Protein AF-A0A926VH56-F1 (afdb_monomer_lite)

Sequence (129 aa):
MSFDEQNLEAFIELLKDKRSRLFTPQDIASLTKLINSVPDDIEKLSVAIASWYEKRPKILDAQLDILNNKLSNNTSFNRVSDSNVTDVNSSEYQLNKQVLQKAIEQISVSLTSRTSTPRIKDGKFNSKF

pLDDT: mean 77.78, std 19.67, range [40.56, 97.81]

Radius of gyration: 20.98 Å; chains: 1; bounding box: 56×56×61 Å

Secondary structure (DSSP, 8-state):
--HHHHHHHHHHHHHHSGGGGG--HHHHHHHHHHHHHS-S-HHHHHHHHHHHHTT-HHHHHHHHHHHHHHHHHHT---SS----------------HHHHHHHHHHHHHHHHHHH--------------

Foldseek 3Di:
DDPLVLLLVLLLVCLPDVVLVLDDPVNLVVLLVQLVPFPFDSNRNSVSVCVSCVVPVSSVVSSVVSSVVVVVVVPPPDPDDDDDDDPPPPDPPPDTSVSVVVSSVVSVVVVVVVVPDDDPPDDDPDDDD

Organism: NCBI:txid2949571

Structure (mmCIF, N/CA/C/O backbone):
data_AF-A0A926VH56-F1
#
_entry.id   AF-A0A926VH56-F1
#
loop_
_atom_site.group_PDB
_atom_site.id
_atom_site.type_symbol
_atom_site.label_atom_id
_atom_site.label_alt_id
_atom_site.label_comp_id
_atom_site.label_asym_id
_atom_site.label_entity_id
_atom_site.label_seq_id
_atom_site.pdbx_PDB_ins_code
_atom_site.Cartn_x
_atom_site.Cartn_y
_atom_site.Cartn_z
_atom_site.occupancy
_atom_site.B_iso_or_equiv
_atom_site.auth_seq_id
_atom_site.auth_comp_id
_atom_site.auth_asym_id
_atom_site.auth_atom_id
_atom_site.pdbx_PDB_model_num
ATOM 1 N N . MET A 1 1 ? -2.694 -7.565 17.620 1.00 75.12 1 MET A N 1
ATOM 2 C CA . MET A 1 1 ? -3.225 -6.826 16.460 1.00 75.12 1 MET A CA 1
ATOM 3 C C . MET A 1 1 ? -4.053 -7.760 15.600 1.00 75.12 1 MET A C 1
ATOM 5 O O . MET A 1 1 ? -3.640 -8.906 15.415 1.00 75.12 1 MET A O 1
ATOM 9 N N . SER A 1 2 ? -5.191 -7.289 15.095 1.00 88.31 2 SER A N 1
ATOM 10 C CA . SER A 1 2 ? -5.989 -7.986 14.079 1.00 88.31 2 SER A CA 1
ATOM 11 C C . SER A 1 2 ? -5.218 -8.103 12.757 1.00 88.31 2 SER A C 1
ATOM 13 O O . SER A 1 2 ? -4.179 -7.465 12.573 1.00 88.31 2 SER A O 1
ATOM 15 N N . PHE A 1 3 ? -5.712 -8.924 11.825 1.00 89.69 3 PHE A N 1
ATOM 16 C CA . PHE A 1 3 ? -5.126 -8.997 10.483 1.00 89.69 3 PHE A CA 1
ATOM 17 C C . PHE A 1 3 ? -5.189 -7.640 9.767 1.00 89.69 3 PHE A C 1
ATOM 19 O O . PHE A 1 3 ? -4.217 -7.242 9.131 1.00 89.69 3 PHE A O 1
ATOM 26 N N . ASP A 1 4 ? -6.288 -6.899 9.929 1.00 93.75 4 ASP A N 1
ATOM 27 C CA . ASP A 1 4 ? -6.458 -5.587 9.304 1.00 93.75 4 ASP A CA 1
ATOM 28 C C . ASP A 1 4 ? -5.447 -4.562 9.811 1.00 93.75 4 ASP A C 1
ATOM 30 O O . ASP A 1 4 ? -4.830 -3.848 9.021 1.00 93.75 4 ASP A O 1
ATOM 34 N N . GLU A 1 5 ? -5.201 -4.540 11.120 1.00 91.56 5 GLU A N 1
ATOM 35 C CA . GLU A 1 5 ? -4.161 -3.696 11.711 1.00 91.56 5 GLU A CA 1
ATOM 36 C C . GLU A 1 5 ? -2.769 -4.075 11.189 1.00 91.56 5 GLU A C 1
ATOM 38 O O . GLU A 1 5 ? -2.007 -3.198 10.784 1.00 91.56 5 GLU A O 1
ATOM 43 N N . GLN A 1 6 ? -2.448 -5.374 11.137 1.00 92.00 6 GLN A N 1
ATOM 44 C CA . GLN A 1 6 ? -1.159 -5.859 10.628 1.00 92.00 6 GLN A CA 1
ATOM 45 C C . GLN A 1 6 ? -0.955 -5.507 9.151 1.00 92.00 6 GLN A C 1
ATOM 47 O O . GLN A 1 6 ? 0.141 -5.104 8.758 1.00 92.00 6 GLN A O 1
ATOM 52 N N . ASN A 1 7 ? -2.007 -5.619 8.336 1.00 94.81 7 ASN A N 1
ATOM 53 C CA . ASN A 1 7 ? -1.976 -5.247 6.928 1.00 94.81 7 ASN A CA 1
ATOM 54 C C . ASN A 1 7 ? -1.684 -3.750 6.752 1.00 94.81 7 ASN A C 1
ATOM 56 O O . ASN A 1 7 ? -0.781 -3.375 5.997 1.00 94.81 7 ASN A O 1
ATOM 60 N N . LEU A 1 8 ? -2.399 -2.890 7.483 1.00 94.88 8 LEU A N 1
ATOM 61 C CA . LEU A 1 8 ? -2.180 -1.444 7.427 1.00 94.88 8 LEU A CA 1
ATOM 62 C C . LEU A 1 8 ? -0.797 -1.048 7.940 1.00 94.88 8 LEU A C 1
ATOM 64 O O . LEU A 1 8 ? -0.135 -0.215 7.320 1.00 94.88 8 LEU A O 1
ATOM 68 N N . GLU A 1 9 ? -0.333 -1.647 9.035 1.00 92.50 9 GLU A N 1
ATOM 69 C CA . GLU A 1 9 ? 0.998 -1.382 9.575 1.00 92.50 9 GLU A CA 1
ATOM 70 C C . GLU A 1 9 ? 2.096 -1.774 8.579 1.00 92.50 9 GLU A C 1
ATOM 72 O O . GLU A 1 9 ? 2.969 -0.957 8.278 1.00 92.50 9 GLU A O 1
ATOM 77 N N . ALA A 1 10 ? 2.020 -2.982 8.013 1.00 93.00 10 ALA A N 1
ATOM 78 C CA . ALA A 1 10 ? 2.958 -3.450 6.996 1.00 93.00 10 ALA A CA 1
ATOM 79 C C . ALA A 1 10 ? 2.949 -2.546 5.756 1.00 93.00 10 ALA A C 1
ATOM 81 O O . ALA A 1 10 ? 4.004 -2.228 5.207 1.00 93.00 10 ALA A O 1
ATOM 82 N N . PHE A 1 11 ? 1.774 -2.056 5.358 1.00 95.06 11 PHE A N 1
ATOM 83 C CA . PHE A 1 11 ? 1.665 -1.145 4.227 1.00 95.06 11 PHE A CA 1
ATOM 84 C C . PHE A 1 11 ? 2.272 0.232 4.535 1.00 95.06 11 PHE A C 1
ATOM 86 O O . PHE A 1 11 ? 2.967 0.809 3.700 1.00 95.06 11 PHE A O 1
ATOM 93 N N . ILE A 1 12 ? 2.084 0.758 5.749 1.00 92.62 12 ILE A N 1
ATOM 94 C CA . ILE A 1 12 ? 2.746 1.993 6.202 1.00 92.62 12 ILE A CA 1
ATOM 95 C C . ILE A 1 12 ? 4.269 1.820 6.236 1.00 92.62 12 ILE A C 1
ATOM 97 O O . ILE A 1 12 ? 5.004 2.741 5.874 1.00 92.62 12 ILE A O 1
ATOM 101 N N . GLU A 1 13 ? 4.758 0.658 6.657 1.00 91.62 13 GLU A N 1
ATOM 102 C CA . GLU A 1 13 ? 6.181 0.323 6.627 1.00 91.62 13 GLU A CA 1
ATOM 103 C C . GLU A 1 13 ? 6.710 0.299 5.187 1.00 91.62 13 GLU A C 1
ATOM 105 O O . GLU A 1 13 ? 7.719 0.941 4.889 1.00 91.62 13 GLU A O 1
ATOM 110 N N . LEU A 1 14 ? 5.972 -0.326 4.264 1.00 92.12 14 LEU A N 1
ATOM 111 C CA . LEU A 1 14 ? 6.296 -0.352 2.837 1.00 92.12 14 LEU A CA 1
ATOM 112 C C . LEU A 1 14 ? 6.397 1.056 2.235 1.00 92.12 14 LEU A C 1
ATOM 114 O O . LEU A 1 14 ? 7.273 1.324 1.406 1.00 92.12 14 LEU A O 1
ATOM 118 N N . LEU A 1 15 ? 5.515 1.957 2.673 1.00 90.25 15 LEU A N 1
ATOM 119 C CA . LEU A 1 15 ? 5.519 3.365 2.295 1.00 90.25 15 LEU A CA 1
ATOM 120 C C . LEU A 1 15 ? 6.772 4.101 2.825 1.00 90.25 15 LEU A C 1
ATOM 122 O O . LEU A 1 15 ? 7.354 4.930 2.125 1.00 90.25 15 LEU A O 1
ATOM 126 N N . LYS A 1 16 ? 7.227 3.794 4.043 1.00 84.38 16 LYS A N 1
ATOM 127 C CA . LYS A 1 16 ? 8.343 4.497 4.705 1.00 84.38 16 LYS A CA 1
ATOM 128 C C . LYS A 1 16 ? 9.733 3.955 4.350 1.00 84.38 16 LYS A C 1
ATOM 130 O O . LYS A 1 16 ? 10.713 4.693 4.443 1.00 84.38 16 LYS A O 1
ATOM 135 N N . ASP A 1 17 ? 9.844 2.689 3.962 1.00 74.94 17 ASP A N 1
ATOM 136 C CA . ASP A 1 17 ? 11.131 2.016 3.766 1.00 74.94 17 ASP A CA 1
ATOM 137 C C . ASP A 1 17 ? 11.801 2.360 2.408 1.00 74.94 17 ASP A C 1
ATOM 139 O O . ASP A 1 17 ? 11.256 3.036 1.526 1.00 74.94 17 ASP A O 1
ATOM 143 N N . LYS A 1 18 ? 13.020 1.854 2.185 1.00 64.75 18 LYS A N 1
ATOM 144 C CA . LYS A 1 18 ? 13.767 1.881 0.911 1.00 64.75 18 LYS A CA 1
ATOM 145 C C . LYS A 1 18 ? 12.948 1.339 -0.268 1.00 64.75 18 LYS A C 1
ATOM 147 O O . LYS A 1 18 ? 13.228 1.677 -1.423 1.00 64.75 18 LYS A O 1
ATOM 152 N N . ARG A 1 19 ? 11.920 0.542 0.030 1.00 74.06 19 ARG A N 1
ATOM 153 C CA . ARG A 1 19 ? 10.909 0.021 -0.896 1.00 74.06 19 ARG A CA 1
ATOM 154 C C . ARG A 1 19 ? 9.951 1.095 -1.432 1.00 74.06 19 ARG A C 1
ATOM 156 O O . ARG A 1 19 ? 9.274 0.841 -2.418 1.00 74.06 19 ARG A O 1
ATOM 163 N N . SER A 1 20 ? 9.993 2.332 -0.928 1.00 72.94 20 SER A N 1
ATOM 164 C CA . SER A 1 20 ? 9.282 3.496 -1.495 1.00 72.94 20 SER A CA 1
ATOM 165 C C . SER A 1 20 ? 9.551 3.737 -2.991 1.00 72.94 20 SER A C 1
ATOM 167 O O . SER A 1 20 ? 8.760 4.376 -3.677 1.00 72.94 20 SER A O 1
ATOM 169 N N . ARG A 1 21 ? 10.659 3.211 -3.537 1.00 83.44 21 ARG A N 1
ATOM 170 C CA . ARG A 1 21 ? 10.964 3.208 -4.984 1.00 83.44 21 ARG A CA 1
ATOM 171 C C . ARG A 1 21 ? 9.998 2.364 -5.825 1.00 83.44 21 ARG A C 1
ATOM 173 O O . ARG A 1 21 ? 9.994 2.521 -7.040 1.00 83.44 21 ARG A O 1
ATOM 180 N N . LEU A 1 22 ? 9.224 1.474 -5.205 1.00 89.50 22 LEU A N 1
ATOM 181 C CA . LEU A 1 22 ? 8.222 0.646 -5.880 1.00 89.50 22 LEU A CA 1
ATOM 182 C C . LEU A 1 22 ? 7.004 1.456 -6.333 1.00 89.50 22 LEU A C 1
ATOM 184 O O . LEU A 1 22 ? 6.303 1.027 -7.244 1.00 89.50 22 LEU A O 1
ATOM 188 N N . PHE A 1 23 ? 6.768 2.617 -5.719 1.00 92.06 23 PHE A N 1
ATOM 189 C CA . PHE A 1 23 ? 5.625 3.462 -6.025 1.00 92.06 23 PHE A CA 1
ATOM 190 C C . PHE A 1 23 ? 5.964 4.453 -7.133 1.00 92.06 23 PHE A C 1
ATOM 192 O O . PHE A 1 23 ? 6.909 5.241 -7.031 1.00 92.06 23 PHE A O 1
ATOM 199 N N . THR A 1 24 ? 5.150 4.452 -8.183 1.00 91.94 24 THR A N 1
ATOM 200 C CA . THR A 1 24 ? 5.176 5.509 -9.195 1.00 91.94 24 THR A CA 1
ATOM 201 C C . THR A 1 24 ? 4.354 6.720 -8.735 1.00 91.94 24 THR A C 1
ATOM 203 O O . THR A 1 24 ? 3.481 6.588 -7.873 1.00 91.94 24 THR A O 1
ATOM 206 N N . PRO A 1 25 ? 4.539 7.908 -9.339 1.00 90.94 25 PRO A N 1
ATOM 207 C CA . PRO A 1 25 ? 3.659 9.048 -9.075 1.00 90.94 25 PRO A CA 1
ATOM 208 C C . PRO A 1 25 ? 2.173 8.742 -9.331 1.00 90.94 25 PRO A C 1
ATOM 210 O O . PRO A 1 25 ? 1.307 9.240 -8.615 1.00 90.94 25 PRO A O 1
ATOM 213 N N . GLN A 1 26 ? 1.868 7.893 -10.321 1.00 93.69 26 GLN A N 1
ATOM 214 C CA . GLN A 1 26 ? 0.500 7.459 -10.607 1.00 93.69 26 GLN A CA 1
ATOM 215 C C . GLN A 1 26 ? -0.056 6.562 -9.497 1.00 93.69 26 GLN A C 1
ATOM 217 O O . GLN A 1 26 ? -1.222 6.710 -9.125 1.00 93.69 26 GLN A O 1
ATOM 222 N N . ASP A 1 27 ? 0.766 5.667 -8.942 1.00 94.81 27 ASP A N 1
ATOM 223 C CA . ASP A 1 27 ? 0.367 4.838 -7.805 1.00 94.81 27 ASP A CA 1
ATOM 224 C C . ASP A 1 27 ? 0.004 5.712 -6.615 1.00 94.81 27 ASP A C 1
ATOM 226 O O . ASP A 1 27 ? -1.110 5.599 -6.105 1.00 94.81 27 ASP A O 1
ATOM 230 N N . ILE A 1 28 ? 0.881 6.651 -6.262 1.00 93.69 28 ILE A N 1
ATOM 231 C CA . ILE A 1 28 ? 0.653 7.611 -5.181 1.00 93.69 28 ILE A CA 1
ATOM 232 C C . ILE A 1 28 ? -0.630 8.414 -5.414 1.00 93.69 28 ILE A C 1
ATOM 234 O O . ILE A 1 28 ? -1.488 8.456 -4.538 1.00 93.69 28 ILE A O 1
ATOM 238 N N . ALA A 1 29 ? -0.83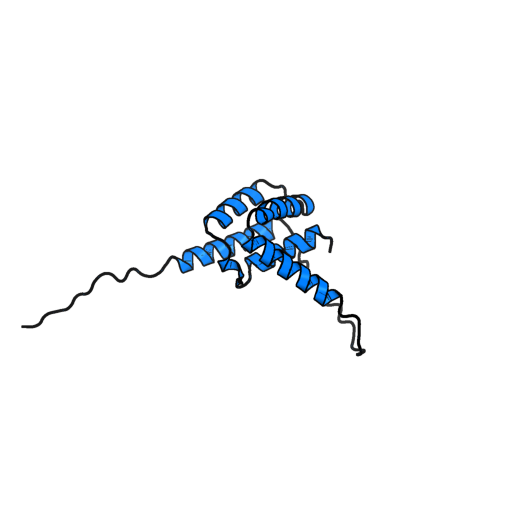4 8.969 -6.612 1.00 94.06 29 ALA A N 1
ATOM 239 C CA . ALA A 1 29 ? -2.054 9.712 -6.927 1.00 94.06 29 ALA A CA 1
ATOM 240 C C . ALA A 1 29 ? -3.323 8.847 -6.813 1.00 94.06 29 ALA A C 1
ATOM 242 O O . ALA A 1 29 ? -4.355 9.312 -6.322 1.00 94.06 29 ALA A O 1
ATOM 243 N N . SER A 1 30 ? -3.267 7.589 -7.261 1.00 96.31 30 SER A N 1
ATOM 244 C CA . SER A 1 30 ? -4.400 6.661 -7.168 1.00 96.31 30 SER A CA 1
ATOM 245 C C . SER A 1 30 ? -4.692 6.240 -5.725 1.00 96.31 30 SER A C 1
ATOM 247 O O . SER A 1 30 ? -5.857 6.161 -5.338 1.00 96.31 30 SER A O 1
ATOM 249 N N . LEU A 1 31 ? -3.647 6.034 -4.922 1.00 95.19 31 LEU A N 1
ATOM 250 C CA . LEU A 1 31 ? -3.741 5.666 -3.517 1.00 95.19 31 LEU A CA 1
ATOM 251 C C . LEU A 1 31 ? -4.307 6.826 -2.689 1.00 95.19 31 LEU A C 1
ATOM 253 O O . LEU A 1 31 ? -5.238 6.618 -1.919 1.00 95.19 31 LEU A O 1
ATOM 257 N N . THR A 1 32 ? -3.851 8.062 -2.916 1.00 94.31 32 THR A N 1
ATOM 258 C CA . THR A 1 32 ? -4.414 9.260 -2.268 1.00 94.31 32 THR A CA 1
ATOM 259 C C . THR A 1 32 ? -5.916 9.381 -2.518 1.00 94.31 32 THR A C 1
ATOM 261 O O . THR A 1 32 ? -6.686 9.613 -1.586 1.00 94.31 32 THR A O 1
ATOM 264 N N . LYS A 1 33 ? -6.361 9.190 -3.769 1.00 95.94 33 LYS A N 1
ATOM 265 C CA . LYS A 1 33 ? -7.793 9.219 -4.110 1.00 95.94 33 LYS A CA 1
ATOM 266 C C . LYS A 1 33 ? -8.572 8.129 -3.378 1.00 95.94 33 LYS A C 1
ATOM 268 O O . LYS A 1 33 ? -9.629 8.422 -2.823 1.00 95.94 33 LYS A O 1
ATOM 273 N N . LEU A 1 34 ? -8.036 6.907 -3.353 1.00 96.69 34 LEU A N 1
ATOM 274 C CA . LEU A 1 34 ? -8.645 5.778 -2.656 1.00 96.69 34 LEU A CA 1
ATOM 275 C C . LEU A 1 34 ? -8.827 6.087 -1.167 1.00 96.69 34 LEU A C 1
ATOM 277 O O . LEU A 1 34 ? -9.958 6.084 -0.687 1.00 96.69 34 LEU A O 1
ATOM 281 N N . ILE A 1 35 ? -7.747 6.427 -0.459 1.00 93.31 35 ILE A N 1
ATOM 282 C CA . ILE A 1 35 ? -7.791 6.681 0.988 1.00 93.31 35 ILE A CA 1
ATOM 283 C C . ILE A 1 35 ? -8.738 7.831 1.314 1.00 93.31 35 ILE A C 1
ATOM 285 O O . ILE A 1 35 ? -9.522 7.727 2.253 1.00 93.31 35 ILE A O 1
ATOM 289 N N . ASN A 1 36 ? -8.749 8.900 0.515 1.00 93.19 36 ASN A N 1
ATOM 290 C CA . ASN A 1 36 ? -9.672 10.012 0.738 1.00 93.19 36 ASN A CA 1
ATOM 291 C C . ASN A 1 36 ? -11.145 9.585 0.653 1.00 93.19 36 ASN A C 1
ATOM 293 O O . ASN A 1 36 ? -11.941 10.091 1.442 1.00 93.19 36 ASN A O 1
ATOM 297 N N . SER A 1 37 ? -11.487 8.632 -0.221 1.00 94.69 37 SER A N 1
ATOM 298 C CA . SER A 1 37 ? -12.860 8.132 -0.397 1.00 94.69 37 SER A CA 1
ATOM 299 C C . SER A 1 37 ? -13.330 7.106 0.644 1.00 94.69 37 SER A C 1
ATOM 301 O O . SER A 1 37 ? -14.532 6.898 0.783 1.00 94.69 37 SER A O 1
ATOM 303 N N . VAL A 1 38 ? -12.414 6.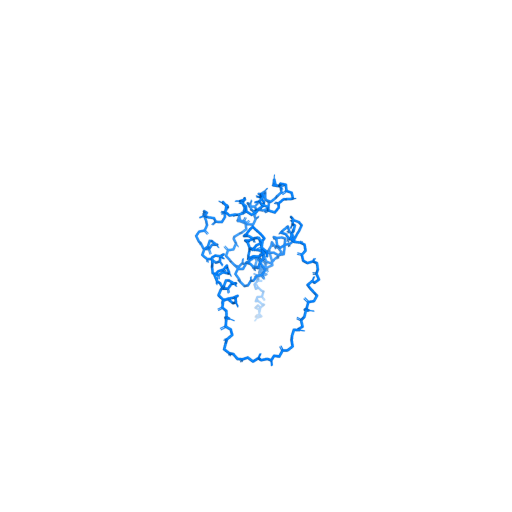473 1.382 1.00 94.31 38 VAL A N 1
ATOM 304 C CA . VAL A 1 38 ? -12.740 5.435 2.376 1.00 94.31 38 VAL A CA 1
ATOM 305 C C . VAL A 1 38 ? -12.921 6.083 3.758 1.00 94.31 38 VAL A C 1
ATOM 307 O O . VAL A 1 38 ? -12.151 6.986 4.099 1.00 94.31 38 VAL A O 1
ATOM 310 N N . PRO A 1 39 ? -13.928 5.695 4.563 1.00 91.88 39 PRO A N 1
ATOM 311 C CA . PRO A 1 39 ? -14.078 6.195 5.933 1.00 91.88 39 PRO A CA 1
ATOM 312 C C . PRO A 1 39 ? -12.868 5.841 6.811 1.00 91.88 39 PRO A C 1
ATOM 314 O O . PRO A 1 39 ? -12.099 4.941 6.489 1.00 91.88 39 PRO A O 1
ATOM 317 N N . ASP A 1 40 ? -12.701 6.562 7.921 1.00 90.44 40 ASP A N 1
ATOM 318 C CA . ASP A 1 40 ? -11.652 6.281 8.908 1.00 90.44 40 ASP A CA 1
ATOM 319 C C . ASP A 1 40 ? -12.035 5.064 9.764 1.00 90.44 40 ASP A C 1
ATOM 321 O O . ASP A 1 40 ? -12.534 5.184 10.878 1.00 90.44 40 ASP A O 1
ATOM 325 N N . ASP A 1 41 ? -11.908 3.890 9.155 1.00 93.81 41 ASP A N 1
ATOM 326 C CA . ASP A 1 41 ? -12.298 2.592 9.692 1.00 93.81 41 ASP A CA 1
ATOM 327 C C . ASP A 1 41 ? -11.244 1.567 9.264 1.00 93.81 41 ASP A C 1
ATOM 329 O O . ASP A 1 41 ? -10.942 1.437 8.075 1.00 93.81 41 ASP A O 1
ATOM 333 N N . ILE A 1 42 ? -10.643 0.884 10.240 1.00 92.44 42 ILE A N 1
ATOM 334 C CA . ILE A 1 42 ? -9.462 0.035 10.033 1.00 92.44 42 ILE A CA 1
ATOM 335 C C . ILE A 1 42 ? -9.755 -1.104 9.052 1.00 92.44 42 ILE A C 1
ATOM 337 O O . ILE A 1 42 ? -8.977 -1.320 8.123 1.00 92.44 42 ILE A O 1
ATOM 341 N N . GLU A 1 43 ? -10.882 -1.796 9.220 1.00 94.81 43 GLU A N 1
ATOM 342 C CA . GLU A 1 43 ? -11.273 -2.917 8.363 1.00 94.81 43 GLU A CA 1
ATOM 343 C C . GLU A 1 43 ? -11.507 -2.429 6.928 1.00 94.81 43 GLU A C 1
ATOM 345 O O . GLU A 1 43 ? -10.930 -2.956 5.972 1.00 94.81 43 GLU A O 1
ATOM 350 N N . LYS A 1 44 ? -12.268 -1.342 6.754 1.00 96.44 44 LYS A N 1
ATOM 351 C CA . LYS A 1 44 ? -12.550 -0.785 5.420 1.00 96.44 44 LYS A CA 1
ATOM 352 C C . LYS A 1 44 ? -11.296 -0.264 4.726 1.00 96.44 44 LYS A C 1
ATOM 354 O O . LYS A 1 44 ? -11.153 -0.446 3.515 1.00 96.44 44 LYS A O 1
ATOM 359 N N . LEU A 1 45 ? -10.389 0.376 5.462 1.00 96.00 45 LEU A N 1
ATOM 360 C CA . LEU A 1 45 ? -9.100 0.829 4.934 1.00 96.00 45 LEU A CA 1
ATOM 361 C C . LEU A 1 45 ? -8.226 -0.358 4.524 1.00 96.00 45 LEU A C 1
ATOM 363 O O . LEU A 1 45 ? -7.673 -0.340 3.423 1.00 96.00 45 LEU A O 1
ATOM 367 N N . SER A 1 46 ? -8.140 -1.387 5.369 1.00 96.81 46 SER A N 1
ATOM 368 C CA . SER A 1 46 ? -7.388 -2.618 5.101 1.00 96.81 46 SER A CA 1
ATOM 369 C C . SER A 1 46 ? -7.876 -3.293 3.820 1.00 96.81 46 SER A C 1
ATOM 371 O O . SER A 1 46 ? -7.086 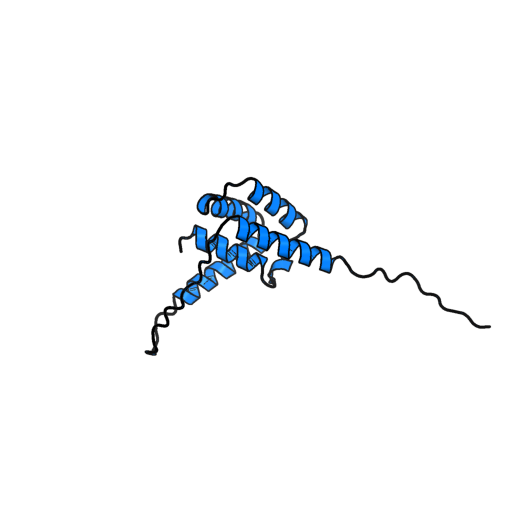-3.508 2.896 1.00 96.81 46 SER A O 1
ATOM 373 N N . VAL A 1 47 ? -9.186 -3.526 3.704 1.00 97.38 47 VAL A N 1
ATOM 374 C CA . VAL A 1 47 ? -9.806 -4.161 2.531 1.00 97.38 47 VAL A CA 1
ATOM 375 C C . VAL A 1 47 ? -9.586 -3.337 1.261 1.00 97.38 47 VAL A C 1
ATOM 377 O O . VAL A 1 47 ? -9.230 -3.885 0.211 1.00 97.38 47 VAL A O 1
ATOM 380 N N . ALA A 1 48 ? -9.765 -2.016 1.338 1.00 97.75 48 ALA A N 1
ATOM 381 C CA . ALA A 1 48 ? -9.571 -1.131 0.195 1.00 97.75 48 ALA A CA 1
ATOM 382 C C . ALA A 1 48 ? -8.113 -1.131 -0.290 1.00 97.75 48 ALA A C 1
ATOM 384 O O . ALA A 1 48 ? -7.863 -1.232 -1.495 1.00 97.75 48 ALA A O 1
ATOM 385 N N . ILE A 1 49 ? -7.150 -1.050 0.633 1.00 97.19 49 ILE A N 1
ATOM 386 C CA . ILE A 1 49 ? -5.716 -1.090 0.320 1.00 97.19 49 ILE A CA 1
ATOM 387 C C . ILE A 1 49 ? -5.321 -2.455 -0.250 1.00 97.19 49 ILE A C 1
ATOM 389 O O . ILE A 1 49 ? -4.621 -2.492 -1.264 1.00 97.19 49 ILE A O 1
ATOM 393 N N . ALA A 1 50 ? -5.812 -3.554 0.328 1.00 97.38 50 ALA A N 1
ATOM 394 C CA . ALA A 1 50 ? -5.551 -4.904 -0.166 1.00 97.38 50 ALA A CA 1
ATOM 395 C C . ALA A 1 50 ? -6.013 -5.082 -1.612 1.00 97.38 50 ALA A C 1
ATOM 397 O O . ALA A 1 50 ? -5.218 -5.422 -2.490 1.00 97.38 50 ALA A O 1
ATOM 398 N N . SER A 1 51 ? -7.261 -4.705 -1.884 1.00 97.81 51 SER A N 1
ATOM 399 C CA . SER A 1 51 ? -7.841 -4.728 -3.233 1.00 97.81 51 SER A CA 1
ATOM 400 C C . SER A 1 51 ? -7.068 -3.848 -4.226 1.00 97.81 51 SER A C 1
ATOM 402 O O . SER A 1 51 ? -7.083 -4.075 -5.440 1.00 97.81 51 SER A O 1
ATOM 404 N N . TRP A 1 52 ? -6.412 -2.794 -3.731 1.00 97.75 52 TRP A N 1
ATOM 405 C CA . TRP A 1 52 ? -5.601 -1.899 -4.543 1.00 97.75 52 TRP A CA 1
ATOM 406 C C . TRP A 1 52 ? -4.227 -2.500 -4.857 1.00 97.75 52 TRP A C 1
ATOM 408 O O . TRP A 1 52 ? -3.844 -2.514 -6.032 1.00 97.75 52 TRP A O 1
ATOM 418 N N . TYR A 1 53 ? -3.478 -3.009 -3.873 1.00 96.88 53 TYR A N 1
ATOM 419 C CA . TYR A 1 53 ? -2.141 -3.555 -4.143 1.00 96.88 53 TYR A CA 1
ATOM 420 C C . TYR A 1 53 ? -2.177 -4.937 -4.806 1.00 96.88 53 TYR A C 1
ATOM 422 O O . TYR A 1 53 ? -1.215 -5.287 -5.481 1.00 96.88 53 TYR A O 1
ATOM 430 N N . GLU A 1 54 ? -3.274 -5.696 -4.704 1.00 95.81 54 GLU A N 1
ATOM 431 C CA . GLU A 1 54 ? -3.436 -7.002 -5.372 1.00 95.81 54 GLU A CA 1
ATOM 432 C C . GLU A 1 54 ? -3.234 -6.902 -6.894 1.00 95.81 54 GLU A C 1
ATOM 434 O O . GLU A 1 54 ? -2.657 -7.778 -7.532 1.00 95.81 54 GLU A O 1
ATOM 439 N N . LYS A 1 55 ? -3.618 -5.765 -7.483 1.00 94.75 55 LYS A N 1
ATOM 440 C CA . LYS A 1 55 ? -3.460 -5.480 -8.919 1.00 94.75 55 LYS A CA 1
ATOM 441 C C . LYS A 1 55 ? -2.055 -4.985 -9.289 1.00 94.75 55 LYS A C 1
ATOM 443 O O . LYS A 1 55 ? -1.838 -4.547 -10.418 1.00 94.75 55 LYS A O 1
ATOM 448 N N . ARG A 1 56 ? -1.110 -4.983 -8.343 1.00 95.50 56 ARG A N 1
ATOM 449 C CA . ARG A 1 56 ? 0.238 -4.408 -8.472 1.00 95.50 56 ARG A CA 1
ATOM 450 C C . ARG A 1 56 ? 1.280 -5.413 -7.971 1.00 95.50 56 ARG A C 1
ATOM 452 O O . ARG A 1 56 ? 1.731 -5.285 -6.835 1.00 95.50 56 ARG A O 1
ATOM 459 N N . PRO A 1 57 ? 1.723 -6.362 -8.819 1.00 94.81 57 PRO A N 1
ATOM 460 C CA . PRO A 1 57 ? 2.520 -7.516 -8.391 1.00 94.81 57 PRO A CA 1
ATOM 461 C C . PRO A 1 57 ? 3.738 -7.159 -7.532 1.00 94.81 57 PRO A C 1
ATOM 463 O O . PRO A 1 57 ? 3.906 -7.695 -6.450 1.00 94.81 57 PRO A O 1
ATOM 466 N N . LYS A 1 58 ? 4.525 -6.150 -7.931 1.00 94.38 58 LYS A N 1
ATOM 467 C CA . LYS A 1 58 ? 5.716 -5.731 -7.168 1.00 94.38 58 LYS A CA 1
ATOM 468 C C . LYS A 1 58 ? 5.402 -5.177 -5.773 1.00 94.38 58 LYS A C 1
ATOM 470 O O . LYS A 1 58 ? 6.236 -5.273 -4.880 1.00 94.38 58 LYS A O 1
ATOM 475 N N . ILE A 1 59 ? 4.245 -4.537 -5.608 1.00 95.50 59 ILE A N 1
ATOM 476 C CA . ILE A 1 59 ? 3.802 -3.999 -4.317 1.00 95.50 59 ILE A CA 1
ATOM 477 C C . ILE A 1 59 ? 3.208 -5.131 -3.479 1.00 95.50 59 ILE A C 1
ATOM 479 O O . ILE A 1 59 ? 3.515 -5.210 -2.296 1.00 95.50 59 ILE A O 1
ATOM 483 N N . LEU A 1 60 ? 2.426 -6.022 -4.097 1.00 96.44 60 LEU A N 1
ATOM 484 C CA . LEU A 1 60 ? 1.901 -7.229 -3.460 1.00 96.44 60 LEU A CA 1
ATOM 485 C C . LEU A 1 60 ? 3.030 -8.098 -2.891 1.00 96.44 60 LEU A C 1
ATOM 487 O O . LEU A 1 60 ? 3.003 -8.408 -1.705 1.00 96.44 60 LEU A O 1
ATOM 491 N N . ASP A 1 61 ? 4.043 -8.423 -3.696 1.00 95.31 61 ASP A N 1
ATOM 492 C CA . ASP A 1 61 ? 5.192 -9.226 -3.261 1.00 95.31 61 ASP A CA 1
ATOM 493 C C . ASP A 1 61 ? 5.895 -8.567 -2.065 1.00 95.31 61 ASP A C 1
ATOM 495 O O . ASP A 1 61 ? 6.131 -9.191 -1.033 1.00 95.31 61 ASP A O 1
ATOM 499 N N . ALA A 1 62 ? 6.151 -7.258 -2.157 1.00 94.25 62 ALA A N 1
ATOM 500 C CA . ALA A 1 62 ? 6.811 -6.518 -1.090 1.00 94.25 62 ALA A CA 1
ATOM 501 C C . ALA A 1 62 ? 5.967 -6.412 0.194 1.00 94.25 62 ALA A C 1
ATOM 503 O O . ALA A 1 62 ? 6.542 -6.367 1.284 1.00 94.25 62 ALA A O 1
ATOM 504 N N . GLN A 1 63 ? 4.638 -6.365 0.076 1.00 95.25 63 GLN A N 1
ATOM 505 C CA . GLN A 1 63 ? 3.704 -6.391 1.202 1.00 95.25 63 GLN A CA 1
ATOM 506 C C . GLN A 1 63 ? 3.715 -7.765 1.885 1.00 95.25 63 GLN A C 1
ATOM 508 O O . GLN A 1 63 ? 3.835 -7.842 3.109 1.00 95.25 63 GLN A O 1
ATOM 513 N N . LEU A 1 64 ? 3.641 -8.847 1.103 1.00 94.69 64 LEU A N 1
ATOM 514 C CA . LEU A 1 64 ? 3.694 -10.220 1.612 1.00 94.69 64 LEU A CA 1
ATOM 515 C C . LEU A 1 64 ? 5.021 -10.510 2.315 1.00 94.69 64 LEU A C 1
ATOM 517 O O . LEU A 1 64 ? 5.016 -11.111 3.386 1.00 94.69 64 LEU A O 1
ATOM 521 N N . ASP A 1 65 ? 6.142 -10.025 1.781 1.00 93.44 65 ASP A N 1
ATOM 522 C CA . ASP A 1 65 ? 7.449 -10.135 2.434 1.00 93.44 65 ASP A CA 1
ATOM 523 C C . ASP A 1 65 ? 7.452 -9.513 3.839 1.00 93.44 65 ASP A C 1
ATOM 525 O O . ASP A 1 65 ? 7.968 -10.110 4.783 1.00 93.44 65 ASP A O 1
ATOM 529 N N . ILE A 1 66 ? 6.876 -8.315 4.002 1.00 91.25 66 ILE A N 1
ATOM 530 C CA . ILE A 1 66 ? 6.816 -7.639 5.309 1.00 91.25 66 ILE A CA 1
ATOM 531 C C . ILE A 1 66 ? 5.927 -8.431 6.272 1.00 91.25 66 ILE A C 1
ATOM 533 O O . ILE A 1 66 ? 6.326 -8.680 7.411 1.00 91.25 66 ILE A O 1
ATOM 537 N N . LEU A 1 67 ? 4.754 -8.875 5.814 1.00 91.06 67 LEU A N 1
ATOM 538 C CA . LEU A 1 67 ? 3.823 -9.666 6.624 1.00 91.06 67 LEU A CA 1
ATOM 539 C C . LEU A 1 67 ? 4.439 -11.001 7.071 1.00 91.06 67 LEU A C 1
ATOM 541 O O . LEU A 1 67 ? 4.378 -11.346 8.253 1.00 91.06 67 LEU A O 1
ATOM 545 N N . ASN A 1 68 ? 5.101 -11.717 6.162 1.00 89.44 68 ASN A N 1
ATOM 546 C CA . ASN A 1 68 ? 5.765 -12.987 6.458 1.00 89.44 68 ASN A CA 1
ATOM 547 C C . ASN A 1 68 ? 6.938 -12.814 7.431 1.00 89.44 68 ASN A C 1
ATOM 549 O O . ASN A 1 68 ? 7.128 -13.647 8.320 1.00 89.44 68 ASN A O 1
ATOM 553 N N . ASN A 1 69 ? 7.698 -11.722 7.315 1.00 86.38 69 ASN A N 1
ATOM 554 C CA . ASN A 1 69 ? 8.776 -11.409 8.254 1.00 86.38 69 ASN A CA 1
ATOM 555 C C . ASN A 1 69 ? 8.233 -11.099 9.655 1.00 86.38 69 ASN A C 1
ATOM 557 O O . ASN A 1 69 ? 8.773 -11.594 10.645 1.00 86.38 69 ASN A O 1
ATOM 561 N N . LYS A 1 70 ? 7.136 -10.337 9.757 1.00 81.75 70 LYS A N 1
ATOM 562 C CA . LYS A 1 70 ? 6.466 -10.072 11.042 1.00 81.75 70 LYS A CA 1
ATOM 563 C C . LYS A 1 70 ? 5.951 -11.363 11.684 1.00 81.75 70 LYS A C 1
ATOM 565 O O . LYS A 1 70 ? 6.131 -11.557 12.885 1.00 81.75 70 LYS A O 1
ATOM 570 N N . LEU A 1 71 ? 5.373 -12.269 10.895 1.00 74.88 71 LEU A N 1
ATOM 571 C CA . LEU A 1 71 ? 4.909 -13.567 11.389 1.00 74.88 71 LEU A CA 1
ATOM 572 C C . LEU A 1 71 ? 6.074 -14.448 11.868 1.00 74.88 71 LEU A C 1
ATOM 574 O O . LEU A 1 71 ? 6.012 -15.002 12.963 1.00 74.88 71 LEU A O 1
ATOM 578 N N . SER A 1 72 ? 7.161 -14.503 11.093 1.00 69.75 72 SER A N 1
ATOM 579 C CA . SER A 1 72 ? 8.353 -15.308 11.403 1.00 69.75 72 SER A CA 1
ATOM 580 C C . SER A 1 72 ? 9.056 -14.854 12.688 1.00 69.75 72 SER A C 1
ATOM 582 O O . SER A 1 72 ? 9.499 -15.686 13.484 1.00 69.75 72 SER A O 1
ATOM 584 N N . ASN A 1 73 ? 9.100 -13.542 12.934 1.00 61.09 73 ASN A N 1
ATOM 585 C CA . ASN A 1 73 ? 9.680 -12.964 14.148 1.00 61.09 73 ASN A CA 1
ATOM 586 C C . ASN A 1 73 ? 8.850 -13.272 15.407 1.00 61.09 73 ASN A C 1
ATOM 588 O O . ASN A 1 73 ? 9.421 -13.426 16.484 1.00 61.09 73 ASN A O 1
ATOM 592 N N . ASN A 1 74 ? 7.531 -13.444 15.274 1.00 55.88 74 ASN A N 1
ATOM 593 C CA . ASN A 1 74 ? 6.656 -13.859 16.377 1.00 55.88 74 ASN A CA 1
ATOM 594 C C . ASN A 1 74 ? 6.718 -15.371 16.668 1.00 55.88 74 ASN A C 1
ATOM 596 O O . ASN A 1 74 ? 6.336 -15.804 17.751 1.00 55.88 74 ASN A O 1
ATOM 600 N N . THR A 1 75 ? 7.220 -16.183 15.731 1.00 48.59 75 THR A N 1
ATOM 601 C CA . THR A 1 75 ? 7.402 -17.639 15.897 1.00 48.59 75 THR A CA 1
ATOM 602 C C . THR A 1 75 ? 8.777 -18.058 16.420 1.00 48.59 75 THR A C 1
ATOM 604 O O . THR A 1 75 ? 9.054 -19.258 16.481 1.00 48.59 75 THR A O 1
ATOM 607 N N . SER A 1 76 ? 9.635 -17.125 16.853 1.00 45.50 76 SER A N 1
ATOM 608 C CA . SER A 1 76 ? 10.830 -17.471 17.640 1.00 45.50 76 SER A CA 1
ATOM 609 C C . SER A 1 76 ? 10.428 -17.942 19.043 1.00 45.50 76 SER A C 1
ATOM 611 O O . SER A 1 76 ? 10.626 -17.263 20.046 1.00 45.50 76 SER A O 1
ATOM 613 N N . PHE A 1 77 ? 9.858 -19.145 19.116 1.00 41.12 77 PHE A N 1
ATOM 614 C CA . PHE A 1 77 ? 9.738 -19.904 20.349 1.00 41.12 77 PHE A CA 1
ATOM 615 C C . PHE A 1 77 ? 11.143 -20.265 20.837 1.00 41.12 77 PHE A C 1
ATOM 617 O O . PHE A 1 77 ? 11.773 -21.208 20.364 1.00 41.12 77 PHE A O 1
ATOM 624 N N . ASN A 1 78 ? 11.620 -19.464 21.784 1.00 44.22 78 ASN A N 1
ATOM 625 C CA . ASN A 1 78 ? 12.382 -19.865 22.959 1.00 44.22 78 ASN A CA 1
ATOM 626 C C . ASN A 1 78 ? 13.280 -21.111 22.789 1.00 44.22 78 ASN A C 1
ATOM 628 O O . ASN A 1 78 ? 12.933 -22.223 23.191 1.00 44.22 78 ASN A O 1
ATOM 632 N N . ARG A 1 79 ? 14.513 -20.907 22.320 1.00 45.41 79 ARG A N 1
ATOM 633 C CA . ARG A 1 79 ? 15.647 -21.645 22.888 1.00 45.41 79 ARG A CA 1
ATOM 634 C C . ARG A 1 79 ? 16.472 -20.677 23.725 1.00 45.41 79 ARG A C 1
ATOM 636 O O . ARG A 1 79 ? 17.403 -20.063 23.232 1.00 45.41 79 ARG A O 1
ATOM 643 N N . VAL A 1 80 ? 16.086 -20.630 25.001 1.00 48.00 80 VAL A N 1
ATOM 644 C CA . VAL A 1 80 ? 16.870 -20.204 26.167 1.00 48.00 80 VAL A CA 1
ATOM 645 C C . VAL A 1 80 ? 17.309 -18.737 26.171 1.00 48.00 80 VAL A C 1
ATOM 647 O O . VAL A 1 80 ? 18.292 -18.373 25.538 1.00 48.00 80 VAL A O 1
ATOM 650 N N . SER A 1 81 ? 16.649 -17.920 26.991 1.00 42.25 81 SER A N 1
ATOM 651 C CA . SER A 1 81 ? 17.300 -17.189 28.093 1.00 42.25 81 SER A CA 1
ATOM 652 C C . SER A 1 81 ? 16.260 -16.376 28.857 1.00 42.25 81 SER A C 1
ATOM 654 O O . SER A 1 81 ? 15.638 -15.472 28.306 1.00 42.25 81 SER A O 1
ATOM 656 N N . ASP A 1 82 ? 16.098 -16.708 30.137 1.00 47.75 82 ASP A N 1
ATOM 657 C CA . ASP A 1 82 ? 15.510 -15.826 31.139 1.00 47.75 82 ASP A CA 1
ATOM 658 C C . ASP A 1 82 ? 16.202 -14.463 31.083 1.00 47.75 82 ASP A C 1
ATOM 660 O O . ASP A 1 82 ? 17.384 -14.347 31.408 1.00 47.75 82 ASP A O 1
ATOM 664 N N . SER A 1 83 ? 15.484 -13.422 30.678 1.00 47.47 83 SER A N 1
ATOM 665 C CA . SER A 1 83 ? 15.855 -12.034 30.946 1.00 47.47 83 SER A CA 1
ATOM 666 C C . SER A 1 83 ? 14.624 -11.152 30.803 1.00 47.47 83 SER A C 1
ATOM 668 O O . SER A 1 83 ? 14.153 -10.901 29.702 1.00 47.47 83 SER A O 1
ATOM 670 N N . ASN A 1 84 ? 14.117 -10.747 31.968 1.00 42.34 84 ASN A N 1
ATOM 671 C CA . ASN A 1 84 ? 13.236 -9.619 32.256 1.00 42.34 84 ASN A CA 1
ATOM 672 C C . ASN A 1 84 ? 12.331 -9.115 31.128 1.00 42.34 84 ASN A C 1
ATOM 674 O O . ASN A 1 84 ? 12.748 -8.390 30.228 1.00 42.34 84 ASN A O 1
ATOM 678 N N . VAL A 1 85 ? 11.044 -9.391 31.332 1.00 51.91 85 VAL A N 1
ATOM 679 C CA . VAL A 1 85 ? 9.908 -8.611 30.848 1.00 51.91 85 VAL A CA 1
ATOM 680 C C . VAL A 1 85 ? 10.196 -7.120 31.047 1.00 51.91 85 VAL A C 1
ATOM 682 O O . VAL A 1 85 ? 10.030 -6.580 32.138 1.00 51.91 85 VAL A O 1
ATOM 685 N N . THR A 1 86 ? 10.621 -6.442 29.988 1.00 40.56 86 THR A N 1
ATOM 686 C CA . THR A 1 86 ? 10.330 -5.025 29.829 1.00 40.56 86 THR A CA 1
ATOM 687 C C . THR A 1 86 ? 9.083 -4.936 28.973 1.00 40.56 86 THR A C 1
ATOM 689 O O . THR A 1 86 ? 9.104 -5.055 27.751 1.00 40.56 86 THR A O 1
ATOM 692 N N . ASP A 1 87 ? 7.972 -4.772 29.682 1.00 49.28 87 ASP A N 1
ATOM 693 C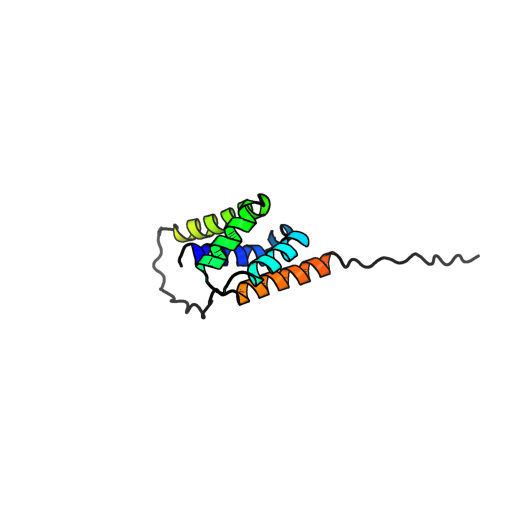 CA . ASP A 1 87 ? 6.768 -4.113 29.207 1.00 49.28 87 ASP A CA 1
ATOM 694 C C . ASP A 1 87 ? 7.174 -2.733 28.668 1.00 49.28 87 ASP A C 1
ATOM 696 O O . ASP A 1 87 ? 7.257 -1.732 29.386 1.00 49.28 87 ASP A O 1
ATOM 700 N N . VAL A 1 88 ? 7.594 -2.704 27.403 1.00 47.03 88 VAL A N 1
ATOM 701 C CA . VAL A 1 88 ? 7.842 -1.460 26.690 1.00 47.03 88 VAL A CA 1
ATOM 702 C C . VAL A 1 88 ? 6.466 -0.910 26.372 1.00 47.03 88 VAL A C 1
ATOM 704 O O . VAL A 1 88 ? 5.850 -1.312 25.388 1.00 47.03 88 VAL A O 1
ATOM 707 N N . ASN A 1 89 ? 6.007 -0.010 27.245 1.00 42.69 89 ASN A N 1
ATOM 708 C CA . ASN A 1 89 ? 4.892 0.906 27.036 1.00 42.69 89 ASN A CA 1
ATOM 709 C C . ASN A 1 89 ? 4.843 1.346 25.566 1.00 42.69 89 ASN A C 1
ATOM 711 O O . ASN A 1 89 ? 5.568 2.252 25.137 1.00 42.69 89 ASN A O 1
ATOM 715 N N . SER A 1 90 ? 3.998 0.663 24.792 1.00 42.12 90 SER A N 1
ATOM 716 C CA . SER A 1 90 ? 3.720 0.977 23.400 1.00 42.12 90 SER A CA 1
ATOM 717 C C . SER A 1 90 ? 2.973 2.299 23.408 1.00 42.12 90 SER A C 1
ATOM 719 O O . SER A 1 90 ? 1.791 2.367 23.733 1.00 42.12 90 SER A O 1
ATOM 721 N N . SER A 1 91 ? 3.716 3.375 23.175 1.00 46.25 91 SER A N 1
ATOM 722 C CA . SER A 1 91 ? 3.180 4.726 23.095 1.00 46.25 91 SER A CA 1
ATOM 723 C C . SER A 1 91 ? 2.179 4.764 21.942 1.00 46.25 91 SER A C 1
ATOM 725 O O . SER A 1 91 ? 2.599 4.788 20.791 1.00 46.25 91 SER A O 1
ATOM 727 N N . GLU A 1 92 ? 0.889 4.677 22.273 1.00 47.78 92 GLU A N 1
ATOM 728 C CA . GLU A 1 92 ? -0.316 4.885 21.454 1.00 47.78 92 GLU A CA 1
ATOM 729 C C . GLU A 1 92 ? -0.096 5.020 19.934 1.00 47.78 92 GLU A C 1
ATOM 731 O O . GLU A 1 92 ? -0.407 6.048 19.327 1.00 47.78 92 GLU A O 1
ATOM 736 N N . TYR A 1 93 ? 0.409 3.973 19.273 1.00 55.56 93 TYR A N 1
ATOM 737 C CA . TYR A 1 93 ? 0.407 3.916 17.814 1.00 55.56 93 TYR A CA 1
ATOM 738 C C . TYR A 1 93 ? -1.026 3.613 17.366 1.00 55.56 93 TYR A C 1
ATOM 740 O O . TYR A 1 93 ? -1.384 2.472 17.082 1.00 55.56 93 TYR A O 1
ATOM 748 N N . GLN A 1 94 ? -1.883 4.635 17.370 1.00 66.50 94 GLN A N 1
ATOM 749 C CA . GLN A 1 94 ? -3.240 4.523 16.850 1.00 66.50 94 GLN A CA 1
ATOM 750 C C . GLN A 1 94 ? -3.172 4.506 15.322 1.00 66.50 94 GLN A C 1
ATOM 752 O O . GLN A 1 94 ? -3.018 5.540 14.669 1.00 66.50 94 GLN A O 1
ATOM 757 N N . LEU A 1 95 ? -3.263 3.305 14.750 1.00 77.31 95 LEU A N 1
ATOM 758 C CA . LEU A 1 95 ? -3.499 3.115 13.323 1.00 77.31 95 LEU A CA 1
ATOM 759 C C . LEU A 1 95 ? -4.830 3.776 12.950 1.00 77.31 95 LEU A C 1
ATOM 761 O O . LEU A 1 95 ? -5.895 3.328 13.359 1.00 77.31 95 LEU A O 1
ATOM 765 N N . ASN A 1 96 ? -4.756 4.851 12.169 1.00 82.44 96 ASN A N 1
ATOM 766 C CA . ASN A 1 96 ? -5.912 5.558 11.628 1.00 82.44 96 ASN A CA 1
ATOM 767 C C . ASN A 1 96 ? -5.596 6.116 10.232 1.00 82.44 96 ASN A C 1
ATOM 769 O O . ASN A 1 96 ? -4.443 6.116 9.772 1.00 82.44 96 ASN A O 1
ATOM 773 N N . LYS A 1 97 ? -6.621 6.624 9.548 1.00 87.44 97 LYS A N 1
ATOM 774 C CA . LYS A 1 97 ? -6.519 7.209 8.205 1.00 87.44 97 LYS A CA 1
ATOM 775 C C . LYS A 1 97 ? -5.463 8.311 8.113 1.00 87.44 97 LYS A C 1
ATOM 777 O O . LYS A 1 97 ? -4.795 8.422 7.084 1.00 87.44 97 LYS A O 1
ATOM 782 N N . GLN A 1 98 ? -5.266 9.098 9.172 1.00 87.00 98 GLN A N 1
ATOM 783 C CA . GLN A 1 98 ? -4.277 10.179 9.166 1.00 87.00 98 GLN A CA 1
ATOM 784 C C . GLN A 1 98 ? -2.841 9.651 9.094 1.00 87.00 98 GLN A C 1
ATOM 786 O O . GLN A 1 98 ? -2.009 10.249 8.409 1.00 87.00 98 GLN A O 1
ATOM 791 N N . VAL A 1 99 ? -2.529 8.532 9.755 1.00 88.56 99 VAL A N 1
ATOM 792 C CA . VAL A 1 99 ? -1.193 7.916 9.669 1.00 88.56 99 VAL A CA 1
ATOM 793 C C . VAL A 1 99 ? -0.893 7.478 8.232 1.00 88.56 99 VAL A C 1
ATOM 795 O O . VAL A 1 99 ? 0.206 7.731 7.732 1.00 88.56 99 VAL A O 1
ATOM 798 N N . LEU A 1 100 ? -1.878 6.890 7.545 1.00 86.69 100 LEU A N 1
ATOM 799 C CA . LEU A 1 100 ? -1.764 6.511 6.133 1.00 86.69 100 LEU A CA 1
ATOM 800 C C . LEU A 1 100 ? -1.555 7.733 5.234 1.00 86.69 100 LEU A C 1
ATOM 802 O O . LEU A 1 100 ? -0.633 7.741 4.420 1.00 86.69 100 LEU A O 1
ATOM 806 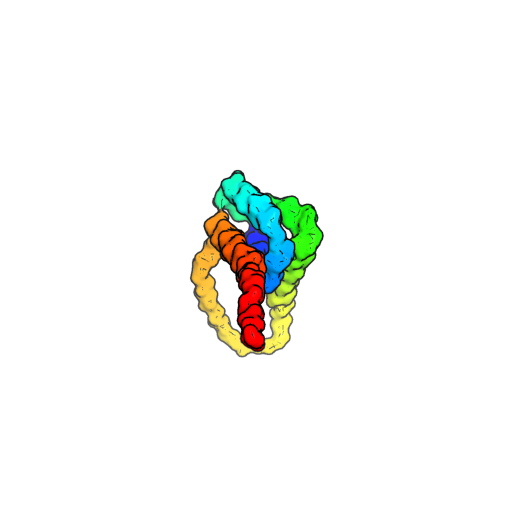N N . GLN A 1 101 ? -2.362 8.783 5.404 1.00 89.19 101 GLN A N 1
ATOM 807 C CA . GLN A 1 101 ? -2.233 10.019 4.625 1.00 89.19 101 GLN A CA 1
ATOM 808 C C . GLN A 1 101 ? -0.842 10.647 4.788 1.00 89.19 101 GLN A C 1
ATOM 810 O O . GLN A 1 101 ? -0.183 10.933 3.788 1.0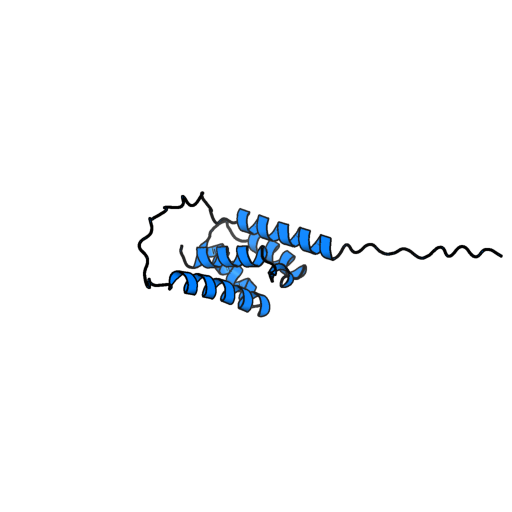0 89.19 101 GLN A O 1
ATOM 815 N N . LYS A 1 102 ? -0.339 10.751 6.024 1.00 90.31 102 LYS A N 1
ATOM 816 C CA . LYS A 1 102 ? 1.013 11.266 6.297 1.00 90.31 102 LYS A CA 1
ATOM 817 C C . LYS A 1 102 ? 2.105 10.428 5.628 1.00 90.31 102 LYS A C 1
ATOM 819 O O . LYS A 1 102 ? 3.057 10.985 5.086 1.00 90.31 102 LYS A O 1
ATOM 824 N N . ALA A 1 103 ? 1.986 9.100 5.643 1.00 87.81 103 ALA A N 1
ATOM 825 C CA . ALA A 1 103 ? 2.958 8.225 4.986 1.00 87.81 103 ALA A CA 1
ATOM 826 C C . ALA A 1 103 ? 2.968 8.423 3.456 1.00 87.81 103 ALA A C 1
ATOM 828 O O . ALA A 1 103 ? 4.034 8.488 2.840 1.00 87.81 103 ALA A O 1
ATOM 829 N N . ILE A 1 104 ? 1.793 8.595 2.844 1.00 86.62 104 ILE A N 1
ATOM 830 C CA . ILE A 1 104 ? 1.650 8.870 1.405 1.00 86.62 104 ILE A CA 1
ATOM 831 C C . ILE A 1 104 ? 2.249 10.239 1.037 1.00 86.62 104 ILE A C 1
ATOM 833 O O . ILE A 1 104 ? 2.960 10.367 0.033 1.00 86.62 104 ILE A O 1
ATOM 837 N N . GLU A 1 105 ? 2.010 11.267 1.854 1.00 88.38 105 GLU A N 1
ATOM 838 C CA . GLU A 1 105 ? 2.584 12.606 1.670 1.00 88.38 105 GLU A CA 1
ATOM 839 C C . GLU A 1 105 ? 4.120 12.581 1.708 1.00 88.38 105 GLU A C 1
ATOM 841 O O . GLU A 1 105 ? 4.773 13.157 0.834 1.00 88.38 105 GLU A O 1
ATOM 846 N N . GLN A 1 106 ? 4.715 11.853 2.656 1.00 85.44 106 GLN A N 1
ATOM 847 C CA . GLN A 1 106 ? 6.174 11.738 2.783 1.00 85.44 106 GLN A CA 1
ATOM 848 C C . GLN A 1 106 ? 6.835 11.109 1.546 1.00 85.44 106 GLN A C 1
ATOM 850 O O . GLN A 1 106 ? 7.891 11.575 1.093 1.00 85.44 106 GLN A O 1
ATOM 855 N N . ILE A 1 107 ? 6.212 10.090 0.944 1.00 85.38 107 ILE A N 1
ATOM 856 C CA . ILE A 1 107 ? 6.705 9.531 -0.324 1.00 85.38 107 ILE A CA 1
ATOM 857 C C . ILE A 1 107 ? 6.552 10.531 -1.456 1.00 85.38 107 ILE A C 1
ATOM 859 O O . ILE A 1 107 ? 7.472 10.674 -2.260 1.00 85.38 107 ILE A O 1
ATOM 863 N N . SER A 1 108 ? 5.420 11.233 -1.519 1.00 81.88 108 SER A N 1
ATOM 864 C CA . SER A 1 108 ? 5.160 12.227 -2.565 1.00 81.88 108 SER A CA 1
ATOM 865 C C . SER A 1 108 ? 6.285 13.267 -2.621 1.00 81.88 108 SER A C 1
ATOM 867 O O . SER A 1 108 ? 6.873 13.482 -3.682 1.00 81.88 108 SER A O 1
ATOM 869 N N . VAL A 1 109 ? 6.668 13.819 -1.463 1.00 81.31 109 VAL A N 1
ATOM 870 C CA . VAL A 1 109 ? 7.788 14.773 -1.321 1.00 81.31 109 VAL A CA 1
ATOM 871 C C . VAL A 1 109 ? 9.127 14.151 -1.743 1.00 81.31 109 VAL A C 1
ATOM 873 O O . VAL A 1 109 ? 9.954 14.779 -2.420 1.00 81.31 109 VAL A O 1
ATOM 876 N N . SER A 1 110 ? 9.347 12.888 -1.379 1.00 78.75 110 SER A N 1
ATOM 877 C CA . SER A 1 110 ? 10.562 12.150 -1.735 1.00 78.75 110 SER A CA 1
ATOM 878 C C . SER A 1 110 ? 10.671 11.907 -3.245 1.00 78.75 110 SER A C 1
ATOM 880 O O . SER A 1 110 ? 11.769 11.970 -3.800 1.00 78.75 110 SER A O 1
ATOM 882 N N . LEU A 1 111 ? 9.554 11.664 -3.934 1.00 74.75 111 LEU A N 1
ATOM 883 C CA . LEU A 1 111 ? 9.514 11.489 -5.388 1.00 74.75 111 LEU A CA 1
ATOM 884 C C . LEU A 1 111 ? 9.778 12.805 -6.127 1.00 74.75 111 LEU A C 1
ATOM 886 O O . LEU A 1 111 ? 10.577 12.814 -7.063 1.00 74.75 111 LEU A O 1
ATOM 890 N N . THR A 1 112 ? 9.198 13.922 -5.676 1.00 68.50 112 THR A N 1
ATOM 891 C CA . THR A 1 112 ? 9.441 15.246 -6.283 1.00 68.50 112 THR A CA 1
ATOM 892 C C . THR A 1 112 ? 10.890 15.710 -6.129 1.00 68.50 112 THR A C 1
ATOM 894 O O . THR A 1 112 ? 11.446 16.361 -7.016 1.00 68.50 112 THR A O 1
ATOM 897 N N . SER A 1 113 ? 11.541 15.325 -5.028 1.00 68.56 113 SER A N 1
ATOM 898 C CA . SER A 1 113 ? 12.962 15.615 -4.799 1.00 68.56 113 SER A CA 1
ATOM 899 C C . SER A 1 113 ? 13.871 14.800 -5.728 1.00 68.56 113 SER A C 1
ATOM 901 O O . SER A 1 113 ? 14.903 15.295 -6.168 1.00 68.56 113 SER A O 1
ATOM 903 N N . ARG A 1 114 ? 13.473 13.571 -6.093 1.00 62.81 114 ARG A N 1
ATOM 904 C CA . ARG A 1 114 ? 14.225 12.707 -7.025 1.00 62.81 114 ARG A CA 1
ATOM 905 C C . ARG A 1 114 ? 14.131 13.165 -8.480 1.00 62.81 114 ARG A C 1
ATOM 907 O O . ARG A 1 114 ? 15.076 12.963 -9.231 1.00 62.81 114 ARG A O 1
ATOM 914 N N . THR A 1 115 ? 13.016 13.775 -8.883 1.00 56.31 115 THR A N 1
ATOM 915 C CA . THR A 1 115 ? 12.848 14.329 -10.239 1.00 56.31 115 THR A CA 1
ATOM 916 C C . THR A 1 115 ? 13.498 15.703 -10.410 1.00 56.31 115 THR A C 1
ATOM 918 O O . THR A 1 115 ? 13.657 16.174 -11.533 1.00 56.31 115 THR A O 1
ATOM 921 N N . SER A 1 116 ? 13.894 16.348 -9.310 1.00 54.25 116 SER A N 1
ATOM 922 C CA . SER A 1 116 ? 14.542 17.660 -9.305 1.00 54.25 116 SER A CA 1
ATOM 923 C C . SER A 1 116 ? 16.062 17.532 -9.460 1.00 54.25 116 SER A C 1
ATOM 925 O O . SER A 1 116 ? 16.827 17.927 -8.586 1.00 54.25 116 SER A O 1
ATOM 927 N N . THR A 1 117 ? 16.531 16.974 -10.576 1.00 51.09 117 THR A N 1
ATOM 928 C CA . THR A 1 117 ? 17.928 17.170 -11.006 1.00 51.09 117 THR A CA 1
ATOM 929 C C . THR A 1 117 ? 18.089 18.570 -11.612 1.00 51.09 117 THR A C 1
ATOM 931 O O . THR A 1 117 ? 17.262 18.964 -12.440 1.00 51.09 117 THR A O 1
ATOM 934 N N . PRO A 1 118 ? 19.140 19.335 -11.261 1.00 48.62 118 PRO A N 1
ATOM 935 C CA . PRO A 1 118 ? 19.385 20.634 -11.868 1.00 48.62 118 PRO A CA 1
ATOM 936 C C . PRO A 1 118 ? 19.709 20.453 -13.354 1.00 48.62 118 PRO A C 1
ATOM 938 O O . PRO A 1 118 ? 20.647 19.751 -13.728 1.00 48.62 118 PRO A O 1
ATOM 941 N N . ARG A 1 119 ? 18.933 21.117 -14.215 1.00 42.41 119 ARG A N 1
ATOM 942 C CA . ARG A 1 119 ? 19.281 21.323 -15.622 1.00 42.41 119 ARG A CA 1
ATOM 943 C C . ARG A 1 119 ? 20.589 22.114 -15.651 1.00 42.41 119 ARG A C 1
ATOM 945 O O . ARG A 1 119 ? 20.573 23.314 -15.380 1.00 42.41 119 ARG A O 1
ATOM 952 N N . ILE A 1 120 ? 21.706 21.455 -15.962 1.00 55.22 120 ILE A N 1
ATOM 953 C CA . ILE A 1 120 ? 22.940 22.139 -16.358 1.00 55.22 120 ILE A CA 1
ATOM 954 C C . ILE A 1 120 ? 22.581 22.959 -17.598 1.00 55.22 120 ILE A C 1
ATOM 956 O O . ILE A 1 120 ? 22.359 22.407 -18.673 1.00 55.22 120 ILE A O 1
ATOM 960 N N . LYS A 1 121 ? 22.424 24.273 -17.424 1.00 51.81 121 LYS A N 1
ATOM 961 C CA . LYS A 1 121 ? 22.362 25.214 -18.538 1.00 51.81 121 LYS A CA 1
ATOM 962 C C . LYS A 1 121 ? 23.797 25.475 -18.970 1.00 51.81 121 LYS A C 1
ATOM 964 O O . LYS A 1 121 ? 24.535 26.162 -18.274 1.00 51.81 121 LYS A O 1
ATOM 969 N N . ASP A 1 122 ? 24.146 24.811 -20.061 1.00 50.66 122 ASP A N 1
ATOM 970 C CA . ASP A 1 122 ? 24.900 25.315 -21.206 1.00 50.66 122 ASP A CA 1
ATOM 971 C C . ASP A 1 122 ? 26.139 26.171 -20.919 1.00 50.66 122 ASP A C 1
ATOM 973 O O . ASP A 1 122 ? 26.095 27.285 -20.395 1.00 50.66 122 ASP A O 1
ATOM 977 N N . GLY A 1 123 ? 27.274 25.607 -21.332 1.00 52.28 123 GLY A N 1
ATOM 978 C CA . GLY A 1 123 ? 28.599 26.161 -21.155 1.00 52.28 123 GLY A CA 1
ATOM 979 C C . GLY A 1 123 ? 28.788 27.539 -21.779 1.00 52.28 123 GLY A C 1
ATOM 980 O O . GLY A 1 123 ? 28.343 27.841 -22.885 1.00 52.28 123 GLY A O 1
ATOM 981 N N . LYS A 1 124 ? 29.569 28.349 -21.070 1.00 47.47 124 LYS A N 1
ATOM 982 C CA . LYS A 1 124 ? 30.234 29.528 -21.609 1.00 47.47 124 LYS A CA 1
ATOM 983 C C . LYS A 1 124 ? 31.731 29.223 -21.639 1.00 47.47 124 LYS A C 1
ATOM 985 O O . LYS A 1 124 ? 32.458 29.519 -20.697 1.00 47.47 124 LYS A O 1
ATOM 990 N N . PHE A 1 125 ? 32.174 28.549 -22.701 1.00 47.16 125 PHE A N 1
ATOM 991 C CA . PHE A 1 125 ? 33.595 28.474 -23.038 1.00 47.16 125 PHE A CA 1
ATOM 992 C C . PHE A 1 125 ? 34.002 29.856 -23.558 1.00 47.16 125 PHE A C 1
ATOM 994 O O . PHE A 1 125 ? 33.650 30.243 -24.670 1.00 47.16 125 PHE A O 1
ATOM 1001 N N . ASN A 1 126 ? 34.699 30.630 -22.728 1.00 43.28 126 ASN A N 1
ATOM 1002 C CA . ASN A 1 126 ? 35.350 31.857 -23.172 1.00 43.28 126 ASN A CA 1
ATOM 1003 C C . ASN A 1 126 ? 36.557 31.471 -24.038 1.00 43.28 126 ASN A C 1
ATOM 1005 O O . ASN A 1 126 ? 37.570 31.012 -23.513 1.00 43.28 126 ASN A O 1
ATOM 1009 N N . SER A 1 127 ? 36.446 31.661 -25.353 1.00 48.66 127 SER A N 1
ATOM 1010 C CA . SER A 1 127 ? 37.596 31.646 -26.258 1.00 48.66 127 SER A CA 1
ATOM 1011 C C . SER A 1 127 ? 38.344 32.973 -26.119 1.00 48.66 127 SER A C 1
ATOM 1013 O O . SER A 1 127 ? 37.770 34.033 -26.365 1.00 48.66 127 SER A O 1
ATOM 1015 N N . LYS A 1 128 ? 39.607 32.914 -25.689 1.00 53.12 128 LYS A N 1
ATOM 1016 C CA . LYS A 1 128 ? 40.577 34.004 -25.828 1.00 53.12 128 LYS A CA 1
ATOM 1017 C C . LYS A 1 128 ? 41.436 33.698 -27.054 1.00 53.12 128 LYS A C 1
ATOM 1019 O O . LYS A 1 128 ? 42.235 32.769 -26.985 1.00 53.12 128 LYS A O 1
ATOM 1024 N N . PHE A 1 129 ? 41.279 34.491 -28.108 1.00 56.50 129 PHE A N 1
ATOM 1025 C CA . PHE A 1 129 ? 42.320 34.844 -29.072 1.00 56.50 129 PHE A CA 1
ATOM 1026 C C . PHE A 1 129 ? 42.121 36.311 -29.439 1.00 56.50 129 PHE A C 1
ATOM 1028 O O . PHE A 1 129 ? 40.943 36.699 -29.611 1.00 56.50 129 PHE A O 1
#